Protein AF-A0A1Q5QU44-F1 (afdb_monomer_lite)

Sequence (161 aa):
MTATDDSDSKERVARGMKYATGIIIALIVGVSATMLIRSRPAVADVKRLAEIPKSFWGAWAPNADACANVADQSIITLSGKSYTSSQTSCSVINVSETPGTNRPTYSARLKCIGQGQTQPTPSNLILRSEDLNRISIGSEFATLNVYQKCSAKGPVTKGPQ

Structure (mmCIF, N/CA/C/O backbone):
data_AF-A0A1Q5QU44-F1
#
_entry.id   AF-A0A1Q5QU44-F1
#
loop_
_atom_site.group_PDB
_atom_site.id
_atom_site.type_symbol
_atom_site.label_atom_id
_atom_site.label_alt_id
_atom_site.label_comp_id
_atom_site.label_asym_id
_atom_site.label_entity_id
_atom_site.label_seq_id
_atom_site.pdbx_PDB_ins_code
_atom_site.Cartn_x
_atom_site.Cartn_y
_atom_site.Cartn_z
_atom_site.occupancy
_atom_site.B_iso_or_equiv
_atom_site.auth_seq_id
_atom_site.auth_comp_id
_atom_site.auth_asym_id
_atom_site.auth_atom_id
_atom_site.pdbx_PDB_model_num
ATOM 1 N N . MET A 1 1 ? 87.417 -37.333 -25.407 1.00 47.22 1 MET A N 1
ATOM 2 C CA . MET A 1 1 ? 86.426 -37.248 -24.316 1.00 47.22 1 MET A CA 1
ATOM 3 C C . MET A 1 1 ? 85.703 -35.914 -24.469 1.00 47.22 1 MET A C 1
ATOM 5 O O . MET A 1 1 ? 86.379 -34.900 -24.547 1.00 47.22 1 MET A O 1
ATOM 9 N N . THR A 1 2 ? 84.377 -35.973 -24.648 1.00 52.28 2 THR A N 1
ATOM 10 C CA . THR A 1 2 ? 83.368 -34.904 -24.452 1.00 52.28 2 THR A CA 1
ATOM 11 C C . THR A 1 2 ? 83.558 -33.553 -25.168 1.00 52.28 2 THR A C 1
ATOM 13 O O . THR A 1 2 ? 83.932 -32.567 -24.544 1.00 52.28 2 THR A O 1
ATOM 16 N N . ALA A 1 3 ? 83.201 -33.477 -26.456 1.00 52.50 3 ALA A N 1
ATOM 17 C CA . ALA A 1 3 ? 82.906 -32.203 -27.144 1.00 52.50 3 ALA A CA 1
ATOM 18 C C . ALA A 1 3 ? 81.535 -32.200 -27.859 1.00 52.50 3 ALA A C 1
ATOM 20 O O . ALA A 1 3 ? 81.178 -31.234 -28.524 1.00 52.50 3 ALA A O 1
ATOM 21 N N . THR A 1 4 ? 80.758 -33.278 -27.723 1.00 54.34 4 THR A N 1
ATOM 22 C CA . THR A 1 4 ? 79.451 -33.459 -28.375 1.00 54.34 4 THR A CA 1
ATOM 23 C C . THR A 1 4 ? 78.254 -33.290 -27.436 1.00 54.34 4 THR A C 1
ATOM 25 O O . THR A 1 4 ? 77.124 -33.333 -27.906 1.00 54.34 4 THR A O 1
ATOM 28 N N . ASP A 1 5 ? 78.476 -33.053 -26.140 1.00 54.72 5 ASP A N 1
ATOM 29 C CA . ASP A 1 5 ? 77.399 -32.920 -25.140 1.00 54.72 5 ASP A CA 1
ATOM 30 C C . ASP A 1 5 ? 76.936 -31.456 -24.949 1.00 54.72 5 ASP A C 1
ATOM 32 O O . ASP A 1 5 ? 75.760 -31.169 -24.736 1.00 54.72 5 ASP A O 1
ATOM 36 N N . ASP A 1 6 ? 77.845 -30.486 -25.117 1.00 54.03 6 ASP A N 1
ATOM 37 C CA . ASP A 1 6 ? 77.556 -29.068 -24.836 1.00 54.03 6 ASP A CA 1
ATOM 38 C C . ASP A 1 6 ? 76.651 -28.412 -25.898 1.00 54.03 6 ASP A C 1
ATOM 40 O O . ASP A 1 6 ? 75.829 -27.546 -25.584 1.00 54.03 6 ASP A O 1
ATOM 44 N N . SER A 1 7 ? 76.755 -28.844 -27.161 1.00 52.09 7 SER A N 1
ATOM 45 C CA . SER A 1 7 ? 76.015 -28.208 -28.260 1.00 52.09 7 SER A CA 1
ATOM 46 C C . SER A 1 7 ? 74.543 -28.625 -28.315 1.00 52.09 7 SER A C 1
ATOM 48 O O . SER A 1 7 ? 73.691 -27.798 -28.637 1.00 52.09 7 SER A O 1
ATOM 50 N N . ASP A 1 8 ? 74.227 -29.879 -27.978 1.00 55.28 8 ASP A N 1
ATOM 51 C CA . ASP A 1 8 ? 72.844 -30.378 -27.973 1.00 55.28 8 ASP A CA 1
ATOM 52 C C . ASP A 1 8 ? 72.075 -29.854 -26.743 1.00 55.28 8 ASP A C 1
ATOM 54 O O . ASP A 1 8 ? 70.904 -29.473 -26.828 1.00 55.28 8 ASP A O 1
ATOM 58 N N . SER A 1 9 ? 72.764 -29.700 -25.605 1.00 53.78 9 SER A N 1
ATOM 59 C CA . SER A 1 9 ? 72.201 -29.097 -24.390 1.00 53.78 9 SER A CA 1
ATOM 60 C C . SER A 1 9 ? 71.760 -27.640 -24.612 1.00 53.78 9 SER A C 1
ATOM 62 O O . SER A 1 9 ? 70.630 -27.263 -24.281 1.00 53.78 9 SER A O 1
ATOM 64 N N . LYS A 1 10 ? 72.588 -26.824 -25.281 1.00 52.50 10 LYS A N 1
ATOM 65 C CA . LYS A 1 10 ? 72.270 -25.415 -25.584 1.00 52.50 10 LYS A CA 1
ATOM 66 C C . LYS A 1 10 ? 71.096 -25.257 -26.551 1.00 52.50 10 LYS A C 1
ATOM 68 O O . LYS A 1 10 ? 70.261 -24.369 -26.359 1.00 52.50 10 LYS A O 1
ATOM 73 N N . GLU A 1 11 ? 70.971 -26.133 -27.547 1.00 55.31 11 GLU A N 1
ATOM 74 C CA . GLU A 1 11 ? 69.827 -26.116 -28.465 1.00 55.31 11 GLU A CA 1
ATOM 75 C C . GLU A 1 11 ? 68.513 -26.553 -27.802 1.00 55.31 11 GLU A C 1
ATOM 77 O O . GLU A 1 11 ? 67.447 -26.015 -28.125 1.00 55.31 11 GLU A O 1
ATOM 82 N N . ARG A 1 12 ? 68.556 -27.520 -26.876 1.00 54.03 12 ARG A N 1
ATOM 83 C CA . ARG A 1 12 ? 67.365 -27.954 -26.127 1.00 54.03 12 ARG A CA 1
ATOM 84 C C . ARG A 1 12 ? 66.87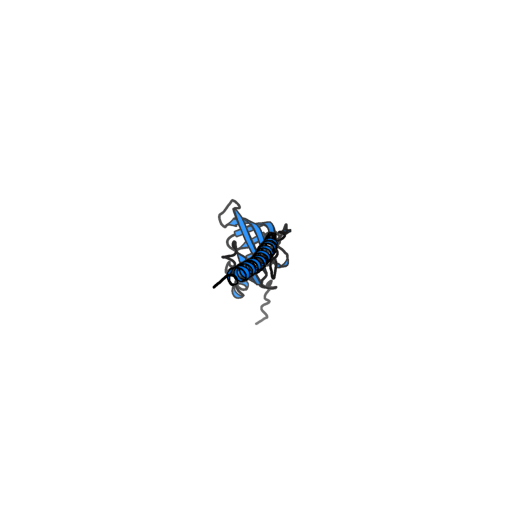0 -26.862 -25.176 1.00 54.03 12 ARG A C 1
ATOM 86 O O . ARG A 1 12 ? 65.665 -26.608 -25.135 1.00 54.03 12 ARG A O 1
ATOM 93 N N . VAL A 1 13 ? 67.776 -26.142 -24.510 1.00 54.28 13 VAL A N 1
ATOM 94 C CA . VAL A 1 13 ? 67.432 -24.983 -23.663 1.00 54.28 13 VAL A CA 1
ATOM 95 C C . VAL A 1 13 ? 66.868 -23.827 -24.502 1.00 54.28 13 VAL A C 1
ATOM 97 O O . VAL A 1 13 ? 65.829 -23.259 -24.158 1.00 54.28 13 VAL A O 1
ATOM 100 N N . ALA A 1 14 ? 67.475 -23.520 -25.654 1.00 53.53 14 ALA A N 1
ATOM 101 C CA . ALA A 1 14 ? 67.007 -22.454 -26.544 1.00 53.53 14 ALA A CA 1
ATOM 102 C C . ALA A 1 14 ? 65.642 -22.756 -27.192 1.00 53.53 14 ALA A C 1
ATOM 104 O O . ALA A 1 14 ? 64.850 -21.836 -27.417 1.00 53.53 14 ALA A O 1
ATOM 105 N N . ARG A 1 15 ? 65.334 -24.031 -27.477 1.00 52.47 15 ARG A N 1
ATOM 106 C CA . ARG A 1 15 ? 64.000 -24.449 -27.940 1.00 52.47 15 ARG A CA 1
ATOM 107 C C . ARG A 1 15 ? 62.961 -24.365 -26.823 1.00 52.47 15 ARG A C 1
ATOM 109 O O . ARG A 1 15 ? 61.909 -23.777 -27.056 1.00 52.47 15 ARG A O 1
ATOM 116 N N . GLY A 1 16 ? 63.252 -24.855 -25.615 1.00 47.91 16 GLY A N 1
ATOM 117 C CA . GLY A 1 16 ? 62.316 -24.800 -24.481 1.00 47.91 16 GLY A CA 1
ATOM 118 C C . GLY A 1 16 ? 61.902 -23.375 -24.096 1.00 47.91 16 GLY A C 1
ATOM 119 O O . GLY A 1 16 ? 60.732 -23.111 -23.816 1.00 47.91 16 GLY A O 1
ATOM 120 N N . MET A 1 17 ? 62.837 -22.426 -24.180 1.00 50.50 17 MET A N 1
ATOM 121 C CA . MET A 1 17 ? 62.595 -21.032 -23.805 1.00 50.50 17 MET A CA 1
ATOM 122 C C . MET A 1 17 ? 61.701 -20.285 -24.813 1.00 50.50 17 MET A C 1
ATOM 124 O O . MET A 1 17 ? 60.900 -19.437 -24.421 1.00 50.50 17 MET A O 1
ATOM 128 N N . LYS A 1 18 ? 61.746 -20.638 -26.107 1.00 47.03 18 LYS A N 1
ATOM 129 C CA . LYS A 1 18 ? 60.889 -20.032 -27.147 1.00 47.03 18 LYS A CA 1
ATOM 130 C C . LYS A 1 18 ? 59.415 -20.433 -27.007 1.00 47.03 18 LYS A C 1
ATOM 132 O O . LYS A 1 18 ? 58.540 -19.586 -27.177 1.00 47.03 18 LYS A O 1
ATOM 137 N N . TYR A 1 19 ? 59.138 -21.688 -26.644 1.00 48.09 19 TYR A N 1
ATOM 138 C CA . TYR A 1 19 ? 57.767 -22.175 -26.443 1.00 48.09 19 TYR A CA 1
ATOM 139 C C . TYR A 1 19 ? 57.139 -21.650 -25.143 1.00 48.09 19 TYR A C 1
ATOM 141 O O . TYR A 1 19 ? 55.973 -21.258 -25.149 1.00 48.09 19 TYR A O 1
ATOM 149 N N . ALA A 1 20 ? 57.909 -21.547 -24.054 1.00 47.62 20 ALA A N 1
ATOM 150 C CA . ALA A 1 20 ? 57.421 -20.979 -22.794 1.00 47.62 20 ALA A CA 1
ATOM 151 C C . ALA A 1 20 ? 57.077 -19.481 -22.915 1.00 47.62 20 ALA A C 1
ATOM 153 O O . ALA A 1 20 ? 56.068 -19.027 -22.379 1.00 47.62 20 ALA A O 1
ATOM 154 N N . THR A 1 21 ? 57.865 -18.718 -23.679 1.00 46.09 21 THR A N 1
ATOM 155 C CA . THR A 1 21 ? 57.657 -17.269 -23.853 1.00 46.09 21 THR A CA 1
ATOM 156 C C . THR A 1 21 ? 56.426 -16.958 -24.717 1.00 46.09 21 THR A C 1
ATOM 158 O O . THR A 1 21 ? 55.670 -16.040 -24.404 1.00 46.09 21 THR A O 1
ATOM 161 N N . GLY A 1 22 ? 56.163 -17.752 -25.765 1.00 45.97 22 GLY A N 1
ATOM 162 C CA . GLY A 1 22 ? 54.968 -17.594 -26.606 1.00 45.97 22 GLY A CA 1
ATOM 163 C C . GLY A 1 22 ? 53.656 -17.912 -25.877 1.00 45.97 22 GLY A C 1
ATOM 164 O O . GLY A 1 22 ? 52.661 -17.212 -26.063 1.00 45.97 22 GLY A O 1
ATOM 165 N N . ILE A 1 23 ? 53.665 -18.919 -24.996 1.00 52.34 23 ILE A N 1
ATOM 166 C CA . ILE A 1 23 ? 52.494 -19.306 -24.190 1.00 52.34 23 ILE A CA 1
ATOM 167 C C . ILE A 1 23 ? 52.164 -18.234 -23.138 1.00 52.34 23 ILE A C 1
ATOM 169 O O . ILE A 1 23 ? 50.996 -17.907 -22.944 1.00 52.34 23 ILE A O 1
ATOM 173 N N . ILE A 1 24 ? 53.172 -17.626 -22.504 1.00 50.66 24 ILE A N 1
ATOM 174 C CA . ILE A 1 24 ? 52.962 -16.575 -21.492 1.00 50.66 24 ILE A CA 1
ATOM 175 C C . ILE A 1 24 ? 52.369 -15.299 -22.118 1.00 50.66 24 ILE A C 1
ATOM 177 O O . ILE A 1 24 ? 51.460 -14.702 -21.543 1.00 50.66 24 ILE A O 1
ATOM 181 N N . ILE A 1 25 ? 52.805 -14.905 -23.320 1.00 49.62 25 ILE A N 1
ATOM 182 C CA . ILE A 1 25 ? 52.265 -13.719 -24.013 1.00 49.62 25 ILE A CA 1
ATOM 183 C C . ILE A 1 25 ? 50.811 -13.949 -24.464 1.00 49.62 25 ILE A C 1
ATOM 185 O O . ILE A 1 25 ? 49.976 -13.058 -24.303 1.00 49.62 25 ILE A O 1
ATOM 189 N N . ALA A 1 26 ? 50.470 -15.149 -24.947 1.00 50.38 26 ALA A N 1
ATOM 190 C CA . ALA A 1 26 ? 49.091 -15.495 -25.305 1.00 50.38 26 ALA A CA 1
ATOM 191 C C . ALA A 1 26 ? 48.142 -15.490 -24.088 1.00 50.38 26 ALA A C 1
ATOM 193 O O . ALA A 1 26 ? 46.991 -15.068 -24.202 1.00 50.38 26 ALA A O 1
ATOM 194 N N . LEU A 1 27 ? 48.629 -15.886 -22.907 1.00 50.47 27 LEU A N 1
ATOM 195 C CA . LEU A 1 27 ? 47.848 -15.853 -21.667 1.00 50.47 27 LEU A CA 1
ATOM 196 C C . LEU A 1 27 ? 47.639 -14.423 -21.132 1.00 50.47 27 LEU A C 1
ATOM 198 O O . LEU A 1 27 ? 46.551 -14.109 -20.658 1.00 50.47 27 LEU A O 1
ATOM 202 N N . ILE A 1 28 ? 48.618 -13.521 -21.260 1.00 50.53 28 ILE A N 1
ATOM 203 C CA . ILE A 1 28 ? 48.487 -12.125 -20.791 1.00 50.53 28 ILE A CA 1
ATOM 204 C C . ILE A 1 28 ? 47.531 -11.306 -21.683 1.00 50.53 28 ILE A C 1
ATOM 206 O O . ILE A 1 28 ? 46.753 -10.489 -21.180 1.00 50.53 28 ILE A O 1
ATOM 210 N N . VAL A 1 29 ? 47.527 -11.554 -22.998 1.00 49.88 29 VAL A N 1
ATOM 211 C CA . VAL A 1 29 ? 46.604 -10.893 -23.943 1.00 49.88 29 VAL A CA 1
ATOM 212 C C . VAL A 1 29 ? 45.179 -11.467 -23.848 1.00 49.88 29 VAL A C 1
ATOM 214 O O . VAL A 1 29 ? 44.210 -10.731 -24.014 1.00 49.88 29 VAL A O 1
ATOM 217 N N . GLY A 1 30 ? 45.020 -12.751 -23.506 1.00 44.44 30 GLY A N 1
ATOM 218 C CA . GLY A 1 30 ? 43.702 -13.371 -23.306 1.00 44.44 30 GLY A CA 1
ATOM 219 C C . GLY A 1 30 ? 42.973 -12.929 -22.028 1.00 44.44 30 GLY A C 1
ATOM 220 O O . GLY A 1 30 ? 41.746 -12.870 -22.011 1.00 44.44 30 GLY A O 1
ATOM 221 N N . VAL A 1 31 ? 43.707 -12.576 -20.965 1.00 49.53 31 VAL A N 1
ATOM 222 C CA . VAL A 1 31 ? 43.131 -12.208 -19.653 1.00 49.53 31 VAL A CA 1
ATOM 223 C C . VAL A 1 31 ? 42.707 -10.732 -19.576 1.00 49.53 31 VAL A C 1
ATOM 225 O O . VAL A 1 31 ? 41.843 -10.371 -18.780 1.00 49.53 31 VAL A O 1
ATOM 228 N N . SER A 1 32 ? 43.249 -9.858 -20.426 1.00 49.34 32 SER A N 1
ATOM 229 C CA . SER A 1 32 ? 42.929 -8.420 -20.401 1.00 49.34 32 SER A CA 1
ATOM 230 C C . SER A 1 32 ? 41.603 -8.063 -21.098 1.00 49.34 32 SER A C 1
ATOM 232 O O . SER A 1 32 ? 41.056 -6.986 -20.858 1.00 49.34 32 SER A O 1
ATOM 234 N N . ALA A 1 33 ? 41.024 -8.970 -21.894 1.00 50.47 33 ALA A N 1
ATOM 235 C CA . ALA A 1 33 ? 39.761 -8.735 -22.604 1.00 50.47 33 ALA A CA 1
ATOM 236 C C . ALA A 1 33 ? 38.493 -8.944 -21.747 1.00 50.47 33 ALA A C 1
ATOM 238 O O . ALA A 1 33 ? 37.411 -8.514 -22.144 1.00 50.47 33 ALA A O 1
ATOM 239 N N . THR A 1 34 ? 38.585 -9.563 -20.565 1.00 50.28 34 THR A N 1
ATOM 240 C CA . THR A 1 34 ? 37.403 -9.840 -19.723 1.00 50.28 34 THR A CA 1
ATOM 241 C C . THR A 1 34 ? 37.069 -8.723 -18.730 1.00 50.28 34 THR A C 1
ATOM 243 O O . THR A 1 34 ? 36.013 -8.758 -18.102 1.00 50.28 34 THR A O 1
ATOM 246 N N . MET A 1 35 ? 37.917 -7.698 -18.595 1.00 54.81 35 MET A N 1
ATOM 247 C CA . MET A 1 35 ? 37.783 -6.664 -17.554 1.00 54.81 35 MET A CA 1
ATOM 248 C C . MET A 1 35 ? 36.956 -5.427 -17.954 1.00 54.81 35 MET A C 1
ATOM 250 O O . MET A 1 35 ? 36.962 -4.426 -17.242 1.00 54.81 35 MET A O 1
ATOM 254 N N . LEU A 1 36 ? 36.216 -5.475 -19.068 1.00 52.88 36 LEU A N 1
ATOM 255 C CA . LEU A 1 36 ? 35.330 -4.383 -19.505 1.00 52.88 36 LEU A CA 1
ATOM 256 C C . LEU A 1 36 ? 33.841 -4.746 -19.490 1.00 52.88 36 LEU A C 1
ATOM 258 O O . LEU A 1 36 ? 33.032 -4.055 -20.112 1.00 52.88 36 LEU A O 1
ATOM 262 N N . ILE A 1 37 ? 33.434 -5.760 -18.722 1.00 57.59 37 ILE A N 1
ATOM 263 C CA . ILE A 1 37 ? 32.024 -5.890 -18.339 1.00 57.59 37 ILE A CA 1
ATOM 264 C C . ILE A 1 37 ? 31.750 -4.820 -17.277 1.00 57.59 37 ILE A C 1
ATOM 266 O O . ILE A 1 37 ? 31.741 -5.076 -16.076 1.00 57.59 37 ILE A O 1
ATOM 270 N N . ARG A 1 38 ? 31.561 -3.571 -17.722 1.00 55.75 38 ARG A N 1
ATOM 271 C CA . ARG A 1 38 ? 30.925 -2.546 -16.895 1.00 55.75 38 ARG A CA 1
ATOM 272 C C . ARG A 1 38 ? 29.524 -3.055 -16.591 1.00 55.75 38 ARG A C 1
ATOM 274 O O . ARG A 1 38 ? 28.648 -2.985 -17.454 1.00 55.75 38 ARG A O 1
ATOM 281 N N . SER A 1 39 ? 29.317 -3.560 -15.378 1.00 56.75 39 SER A N 1
ATOM 282 C CA . SER A 1 39 ? 27.991 -3.753 -14.806 1.00 56.75 39 SER A CA 1
ATOM 283 C C . SER A 1 39 ? 27.260 -2.423 -14.938 1.00 56.75 39 SER A C 1
ATOM 285 O O . SER A 1 39 ? 27.549 -1.472 -14.212 1.00 56.75 39 SER A O 1
ATOM 287 N N . ARG A 1 40 ? 26.369 -2.300 -15.928 1.00 56.00 40 ARG A N 1
ATOM 288 C CA . ARG A 1 40 ? 25.473 -1.150 -15.979 1.00 56.00 40 ARG A CA 1
ATOM 289 C C . ARG A 1 40 ? 24.667 -1.232 -14.687 1.00 56.00 40 ARG A C 1
ATOM 291 O O . ARG A 1 40 ? 24.081 -2.292 -14.453 1.00 56.00 40 ARG A O 1
ATOM 298 N N . PRO A 1 41 ? 24.643 -0.192 -13.836 1.00 57.34 41 PRO A N 1
ATOM 299 C CA . PRO A 1 41 ? 23.658 -0.179 -12.773 1.00 57.34 41 PRO A CA 1
ATOM 300 C C . PRO A 1 41 ? 22.309 -0.364 -13.466 1.00 57.34 41 PRO A C 1
ATOM 302 O O . PRO A 1 41 ? 21.989 0.371 -14.404 1.00 57.34 41 PRO A O 1
ATOM 305 N N . ALA A 1 42 ? 21.570 -1.404 -13.084 1.00 59.53 42 ALA A N 1
ATOM 306 C CA . ALA A 1 42 ? 20.192 -1.554 -13.506 1.00 59.53 42 ALA A CA 1
ATOM 307 C C . ALA A 1 42 ? 19.432 -0.393 -12.863 1.00 59.53 42 ALA A C 1
ATOM 309 O O . ALA A 1 42 ? 18.946 -0.493 -11.739 1.00 59.53 42 ALA A O 1
ATOM 310 N N . VAL A 1 43 ? 19.414 0.755 -13.539 1.00 56.41 43 VAL A N 1
ATOM 311 C CA . VAL A 1 43 ? 18.516 1.846 -13.197 1.00 56.41 43 VAL A CA 1
ATOM 312 C C . VAL A 1 43 ? 17.148 1.324 -13.595 1.00 56.41 43 VAL A C 1
ATOM 314 O O . VAL A 1 43 ? 16.762 1.394 -14.759 1.00 56.41 43 VAL A O 1
ATOM 317 N N . ALA A 1 44 ? 16.469 0.672 -12.652 1.00 63.41 44 ALA A N 1
ATOM 318 C CA . ALA A 1 44 ? 15.069 0.340 -12.822 1.00 63.41 44 ALA A CA 1
ATOM 319 C C . ALA A 1 44 ? 14.358 1.664 -13.101 1.00 63.41 44 ALA A C 1
ATOM 321 O O . ALA A 1 44 ? 14.466 2.592 -12.297 1.00 63.41 44 ALA A O 1
ATOM 322 N N . ASP A 1 45 ? 13.728 1.783 -14.268 1.00 83.00 45 ASP A N 1
ATOM 323 C CA . ASP A 1 45 ? 13.016 2.999 -14.640 1.00 83.00 45 ASP A CA 1
ATOM 324 C C . ASP A 1 45 ? 11.914 3.241 -13.602 1.00 83.00 45 ASP A C 1
ATOM 326 O O . ASP A 1 45 ? 10.967 2.459 -13.492 1.00 83.00 45 ASP A O 1
ATOM 330 N N . VAL A 1 46 ? 12.093 4.259 -12.755 1.00 89.88 46 VAL A N 1
ATOM 331 C CA . VAL A 1 46 ? 11.139 4.578 -11.691 1.00 89.88 46 VAL A CA 1
ATOM 332 C C . VAL A 1 46 ? 10.094 5.509 -12.273 1.00 89.88 46 VAL A C 1
ATOM 334 O O . VAL A 1 46 ? 10.283 6.727 -12.346 1.00 89.88 46 VAL A O 1
ATOM 337 N N . LYS A 1 47 ? 8.946 4.942 -12.629 1.00 94.81 47 LYS A N 1
ATOM 338 C CA . LYS A 1 47 ? 7.820 5.718 -13.134 1.00 94.81 47 LYS A CA 1
ATOM 339 C C . LYS A 1 47 ? 7.129 6.442 -11.980 1.00 94.81 47 LYS A C 1
ATOM 341 O O . LYS A 1 47 ? 6.750 5.845 -10.972 1.00 94.81 47 LYS A O 1
ATOM 346 N N . ARG A 1 48 ? 6.945 7.756 -12.120 1.00 96.12 48 ARG A N 1
ATOM 347 C CA . ARG A 1 48 ? 6.205 8.574 -11.149 1.00 96.12 48 ARG A CA 1
ATOM 348 C C . ARG A 1 48 ? 4.736 8.624 -11.534 1.00 96.12 48 ARG A C 1
ATOM 350 O O . ARG A 1 48 ? 4.393 8.997 -12.652 1.00 96.12 48 ARG A O 1
ATOM 357 N N . LEU A 1 49 ? 3.875 8.271 -10.591 1.00 97.38 49 LEU A N 1
ATOM 358 C CA . LEU A 1 49 ? 2.429 8.334 -10.732 1.00 97.38 49 LEU A CA 1
ATOM 359 C C . LEU A 1 49 ? 1.876 9.372 -9.759 1.00 97.38 49 LEU A C 1
ATOM 361 O O . LEU A 1 49 ? 2.368 9.540 -8.640 1.00 97.38 49 LEU A O 1
ATOM 365 N N . ALA A 1 50 ? 0.817 10.052 -10.183 1.00 96.19 50 ALA A N 1
ATOM 366 C CA . ALA A 1 50 ? 0.101 10.975 -9.316 1.00 96.19 50 ALA A CA 1
ATOM 367 C C . ALA A 1 50 ? -0.748 10.235 -8.268 1.00 96.19 50 ALA A C 1
ATOM 369 O O . ALA A 1 50 ? -1.072 10.815 -7.235 1.00 96.19 50 ALA A O 1
ATOM 370 N N . GLU A 1 51 ? -1.140 8.989 -8.532 1.00 97.75 51 GLU A N 1
ATOM 371 C CA . GLU A 1 51 ? -2.157 8.260 -7.773 1.00 97.75 51 GLU A CA 1
ATOM 372 C C . GLU A 1 51 ? -1.790 6.792 -7.588 1.00 97.75 51 GLU A C 1
ATOM 374 O O . GLU A 1 51 ? -1.029 6.218 -8.370 1.00 97.75 51 GLU A O 1
ATOM 379 N N . ILE A 1 52 ? -2.382 6.182 -6.562 1.00 97.94 52 ILE A N 1
ATOM 380 C CA . ILE A 1 52 ? -2.344 4.734 -6.365 1.00 97.94 52 ILE A CA 1
ATOM 381 C C . ILE A 1 52 ? -3.073 4.058 -7.540 1.00 97.94 52 ILE A C 1
ATOM 383 O O . ILE A 1 52 ? -4.195 4.467 -7.860 1.00 97.94 52 ILE A O 1
ATOM 387 N N . PRO A 1 53 ? -2.498 3.016 -8.175 1.00 96.88 53 PRO A N 1
ATOM 388 C CA . PRO A 1 53 ? -3.151 2.328 -9.284 1.00 96.88 53 PRO A CA 1
ATOM 389 C C . PRO A 1 53 ? -4.515 1.746 -8.895 1.00 96.88 53 PRO A C 1
ATOM 391 O O . PRO A 1 53 ? -4.683 1.191 -7.808 1.00 96.88 53 PRO A O 1
ATOM 394 N N . LYS A 1 54 ? -5.478 1.808 -9.823 1.00 95.81 54 LYS A N 1
ATOM 395 C CA . LYS A 1 54 ? -6.870 1.367 -9.608 1.00 95.81 54 LYS A CA 1
ATOM 396 C C . LYS A 1 54 ? -7.007 -0.080 -9.130 1.00 95.81 54 LYS A C 1
ATOM 398 O O . LYS A 1 54 ? -7.960 -0.396 -8.425 1.00 95.81 54 LYS A O 1
ATOM 403 N N . SER A 1 55 ? -6.060 -0.952 -9.475 1.00 93.69 55 SER A N 1
ATOM 404 C CA . SER A 1 55 ? -6.035 -2.347 -9.013 1.00 93.69 55 SER A CA 1
ATOM 405 C C . SER A 1 55 ? -5.990 -2.474 -7.486 1.00 93.69 55 SER A C 1
ATOM 407 O O . SER A 1 55 ? -6.519 -3.440 -6.943 1.00 93.69 55 SER A O 1
ATOM 409 N N . PHE A 1 56 ? -5.414 -1.490 -6.789 1.00 96.25 56 PHE A N 1
ATOM 410 C CA . PHE A 1 56 ? -5.309 -1.470 -5.328 1.00 96.25 56 PHE A CA 1
ATOM 411 C C . PHE A 1 56 ? -6.510 -0.818 -4.636 1.00 96.25 56 PHE A C 1
ATOM 413 O O . PHE A 1 56 ? -6.592 -0.845 -3.411 1.00 96.25 56 PHE A O 1
ATOM 420 N N . TRP A 1 57 ? -7.444 -0.217 -5.377 1.00 96.06 57 TRP A N 1
ATOM 421 C CA . TRP A 1 57 ? -8.555 0.504 -4.762 1.00 96.06 57 TRP A CA 1
ATOM 422 C C . TRP A 1 57 ? -9.542 -0.452 -4.088 1.00 96.06 57 TRP A C 1
ATOM 424 O O . TRP A 1 57 ? -9.838 -1.541 -4.600 1.00 96.06 57 TRP A O 1
ATOM 434 N N . GLY A 1 58 ? -10.077 -0.001 -2.955 1.00 94.56 58 GLY A N 1
ATOM 435 C CA . GLY A 1 58 ? -11.073 -0.717 -2.168 1.00 94.56 58 GLY A CA 1
ATOM 436 C C . GLY A 1 58 ? -10.687 -0.872 -0.701 1.00 94.56 58 GLY A C 1
ATOM 437 O O . GLY A 1 58 ? -9.704 -0.297 -0.230 1.00 94.56 58 GLY A O 1
ATOM 438 N N . ALA A 1 59 ? -11.503 -1.652 0.004 1.00 94.12 59 ALA A N 1
ATOM 439 C CA . ALA A 1 59 ? -11.281 -2.041 1.388 1.00 94.12 59 ALA A CA 1
ATOM 440 C C . ALA A 1 59 ? -10.516 -3.367 1.455 1.00 94.12 59 ALA A C 1
ATOM 442 O O . ALA A 1 59 ? -10.776 -4.285 0.672 1.00 94.12 59 ALA A O 1
ATOM 443 N N . TRP A 1 60 ? -9.598 -3.464 2.407 1.00 94.94 60 TRP A N 1
ATOM 444 C CA . TRP A 1 60 ? -8.715 -4.606 2.593 1.00 94.94 60 TRP A CA 1
ATOM 445 C C . TRP A 1 60 ? -8.615 -4.948 4.077 1.00 94.94 60 TRP A C 1
ATOM 447 O O . TRP A 1 60 ? -8.571 -4.042 4.906 1.00 94.94 60 TRP A O 1
ATOM 457 N N . ALA A 1 61 ? -8.559 -6.233 4.416 1.00 94.12 61 ALA A N 1
ATOM 458 C CA . ALA A 1 61 ? -8.414 -6.692 5.798 1.0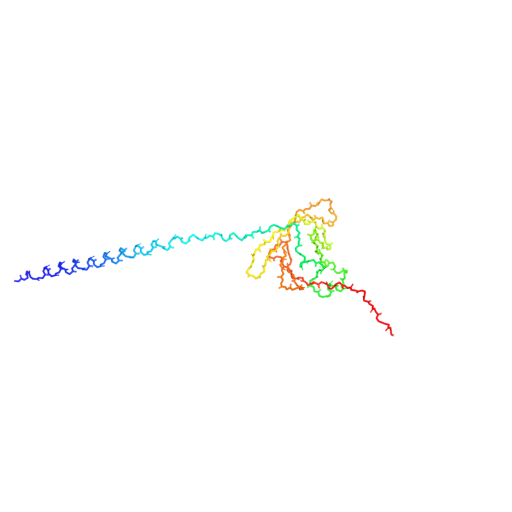0 94.12 61 ALA A CA 1
ATOM 459 C C . ALA A 1 61 ? -7.435 -7.874 5.902 1.00 94.12 61 ALA A C 1
ATOM 461 O O . ALA A 1 61 ? -7.196 -8.543 4.895 1.00 94.12 61 ALA A O 1
ATOM 462 N N . PRO A 1 62 ? -6.879 -8.170 7.090 1.00 92.69 62 PRO A N 1
ATOM 463 C CA . PRO A 1 62 ? -5.938 -9.280 7.265 1.00 92.69 62 PRO A CA 1
ATOM 464 C C . PRO A 1 62 ? -6.533 -10.664 6.954 1.00 92.69 62 PRO A C 1
ATOM 466 O O . PRO A 1 62 ? -5.808 -11.576 6.568 1.00 92.69 62 PRO A O 1
ATOM 469 N N . ASN A 1 63 ? -7.847 -10.835 7.125 1.00 89.81 63 ASN A N 1
ATOM 470 C CA . ASN A 1 63 ? -8.568 -12.087 6.884 1.00 89.81 63 ASN A CA 1
ATOM 471 C C . ASN A 1 63 ? -10.070 -11.832 6.622 1.00 89.81 63 ASN A C 1
ATOM 473 O O . ASN A 1 63 ? -10.529 -10.687 6.604 1.00 89.81 63 ASN A O 1
ATOM 477 N N . ALA A 1 64 ? -10.831 -12.902 6.368 1.00 87.44 64 ALA A N 1
ATOM 478 C CA . ALA A 1 64 ? -12.249 -12.820 6.001 1.00 87.44 64 ALA A CA 1
ATOM 479 C C . ALA A 1 64 ? -13.144 -12.364 7.152 1.00 87.44 64 ALA A C 1
ATOM 481 O O . ALA A 1 64 ? -14.064 -11.576 6.925 1.00 87.44 64 ALA A O 1
ATOM 482 N N . ASP A 1 65 ? -12.830 -12.782 8.374 1.00 86.00 65 ASP A N 1
ATOM 483 C CA . ASP A 1 65 ? -13.581 -12.403 9.569 1.00 86.00 65 ASP A CA 1
ATOM 484 C C . ASP A 1 65 ? -13.460 -10.898 9.835 1.00 86.00 65 ASP A C 1
ATOM 486 O O . ASP A 1 65 ? -14.460 -10.220 10.071 1.00 86.00 65 ASP A O 1
ATOM 490 N N . ALA A 1 66 ? -12.263 -10.338 9.645 1.00 88.25 66 ALA A N 1
ATOM 491 C CA . ALA A 1 66 ? -12.016 -8.902 9.728 1.00 88.25 66 ALA A CA 1
ATOM 492 C C . ALA A 1 66 ? -12.783 -8.097 8.659 1.00 88.25 66 ALA A C 1
ATOM 494 O O . ALA A 1 66 ? -13.188 -6.963 8.905 1.00 88.25 66 ALA A O 1
ATOM 495 N N . CYS A 1 67 ? -13.050 -8.673 7.480 1.00 87.31 67 CYS A N 1
ATOM 496 C CA . CYS A 1 67 ? -13.957 -8.055 6.503 1.00 87.31 67 CYS A CA 1
ATOM 497 C C . CYS A 1 67 ? -15.435 -8.141 6.928 1.00 87.31 67 CYS A C 1
ATOM 499 O O . CYS A 1 67 ? -16.251 -7.308 6.522 1.00 87.31 67 CYS A O 1
ATOM 501 N N . ALA A 1 68 ? -15.817 -9.156 7.709 1.00 81.81 68 ALA A N 1
ATOM 502 C CA . ALA A 1 68 ? -17.181 -9.316 8.197 1.00 81.81 68 ALA A CA 1
ATOM 503 C C . ALA A 1 68 ? -17.488 -8.364 9.365 1.00 81.81 68 ALA A C 1
ATOM 505 O O . ALA A 1 68 ? -18.607 -7.841 9.432 1.00 81.81 68 ALA A O 1
ATOM 506 N N . ASN A 1 69 ? -16.495 -8.085 10.208 1.00 73.19 69 ASN A N 1
ATOM 507 C CA . ASN A 1 69 ? -16.624 -7.296 11.427 1.00 73.19 69 ASN A CA 1
ATOM 508 C C . ASN A 1 69 ? -15.904 -5.949 11.290 1.00 73.19 69 ASN A C 1
ATOM 510 O O . ASN A 1 69 ? -14.760 -5.779 11.694 1.00 73.19 69 ASN A O 1
ATOM 514 N N . VAL A 1 70 ? -16.611 -4.943 10.767 1.00 61.69 70 VAL A N 1
ATOM 515 C CA . VAL A 1 70 ? -16.075 -3.574 10.579 1.00 61.69 70 VAL A CA 1
ATOM 516 C C . VAL A 1 70 ? -15.605 -2.938 11.902 1.00 61.69 70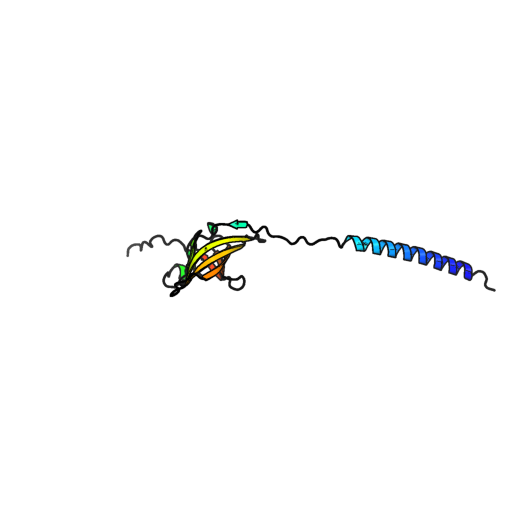 VAL A C 1
ATOM 518 O O . VAL A 1 70 ? -14.789 -2.019 11.897 1.00 61.69 70 VAL A O 1
ATOM 521 N N . ALA A 1 71 ? -16.084 -3.452 13.038 1.00 60.88 71 ALA A N 1
ATOM 522 C CA . ALA A 1 71 ? -15.668 -3.034 14.372 1.00 60.88 71 ALA A CA 1
ATOM 523 C C . ALA A 1 71 ? -14.213 -3.405 14.716 1.00 60.88 71 ALA A C 1
ATOM 525 O O . ALA A 1 71 ? -13.631 -2.750 15.577 1.00 60.88 71 ALA A O 1
ATOM 526 N N . ASP A 1 72 ? -13.597 -4.372 14.023 1.00 59.50 72 ASP A N 1
ATOM 527 C CA . ASP A 1 72 ? -12.270 -4.901 14.375 1.00 59.50 72 ASP A CA 1
ATOM 528 C C . ASP A 1 72 ? -11.103 -3.978 13.984 1.00 59.50 72 ASP A C 1
ATOM 530 O O . ASP A 1 72 ? -9.944 -4.375 14.078 1.00 59.50 72 ASP A O 1
ATOM 534 N N . GLN A 1 73 ? -11.379 -2.735 13.555 1.00 67.50 73 GLN A N 1
ATOM 535 C CA . GLN A 1 73 ? -10.398 -1.657 13.324 1.00 67.50 73 GLN A CA 1
ATOM 536 C C . GLN A 1 73 ? -9.215 -2.012 12.394 1.00 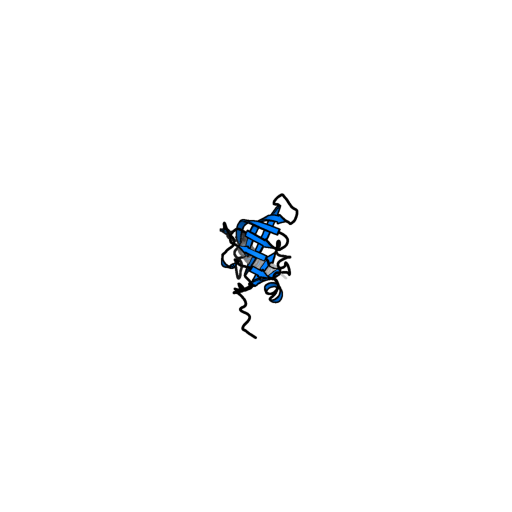67.50 73 GLN A C 1
ATOM 538 O O . GLN A 1 73 ? -8.280 -1.229 12.237 1.00 67.50 73 GLN A O 1
ATOM 543 N N . SER A 1 74 ? -9.245 -3.169 11.744 1.00 81.12 74 SER A N 1
ATOM 544 C CA . SER A 1 74 ? -8.153 -3.711 10.934 1.00 81.12 74 SER A CA 1
ATOM 545 C C . SER A 1 74 ? -8.382 -3.520 9.437 1.00 81.12 74 SER A C 1
ATOM 547 O O . SER A 1 74 ? -7.488 -3.792 8.635 1.00 81.12 74 SER A O 1
ATOM 549 N N . ILE A 1 75 ? -9.562 -3.016 9.057 1.00 91.06 75 ILE A N 1
ATOM 550 C CA . ILE A 1 75 ? -9.860 -2.637 7.681 1.00 91.06 75 ILE A CA 1
ATOM 551 C C . ILE A 1 75 ? -9.063 -1.384 7.328 1.00 91.06 75 ILE A C 1
ATOM 553 O O . ILE A 1 75 ? -9.150 -0.348 7.991 1.00 91.06 75 ILE A O 1
ATOM 557 N N . ILE A 1 76 ? -8.342 -1.476 6.221 1.00 93.94 76 ILE A N 1
ATOM 558 C CA . ILE A 1 76 ? -7.717 -0.341 5.558 1.00 93.94 76 ILE A CA 1
ATOM 559 C C . ILE A 1 76 ? -8.452 -0.055 4.253 1.00 93.94 76 ILE A C 1
ATOM 561 O O . ILE A 1 76 ? -8.954 -0.967 3.596 1.00 93.94 76 ILE A O 1
ATOM 565 N N . THR A 1 77 ? -8.520 1.212 3.860 1.00 95.12 77 THR A N 1
ATOM 566 C CA . THR A 1 77 ? -9.129 1.614 2.588 1.00 95.12 77 THR A CA 1
ATOM 567 C C . THR A 1 77 ? -8.130 2.385 1.746 1.00 95.12 77 THR A C 1
ATOM 569 O O . THR A 1 77 ? -7.450 3.293 2.224 1.00 95.12 77 THR A O 1
ATOM 572 N N . LEU A 1 78 ? -8.055 2.015 0.471 1.00 97.06 78 LEU A N 1
ATOM 573 C CA . LEU A 1 78 ? -7.209 2.649 -0.528 1.00 97.06 78 LEU A CA 1
ATOM 574 C C . LEU A 1 78 ? -8.063 3.278 -1.625 1.00 97.06 78 LEU A C 1
ATOM 576 O O . LEU A 1 78 ? -8.961 2.642 -2.182 1.00 97.06 78 LEU A O 1
ATOM 580 N N . SER A 1 79 ? -7.721 4.512 -1.981 1.00 97.25 79 SER A N 1
ATOM 581 C CA . SER A 1 79 ? -8.197 5.197 -3.182 1.00 97.25 79 SER A CA 1
ATOM 582 C C . SER A 1 79 ? -7.011 5.808 -3.934 1.00 97.25 79 SER A C 1
ATOM 584 O O . SER A 1 79 ? -5.873 5.734 -3.473 1.00 97.25 79 SER A O 1
ATOM 586 N N . GLY A 1 80 ? -7.250 6.449 -5.082 1.00 97.25 80 GLY A N 1
ATOM 587 C CA . GLY A 1 80 ? -6.178 7.081 -5.859 1.00 97.25 80 GLY A CA 1
ATOM 588 C C . GLY A 1 80 ? -5.360 8.095 -5.053 1.00 97.25 80 GLY A C 1
ATOM 589 O O . GLY A 1 80 ? -4.138 8.156 -5.201 1.00 97.25 80 GLY A O 1
ATOM 590 N N . LYS A 1 81 ? -6.019 8.851 -4.165 1.00 97.94 81 LYS A N 1
ATOM 591 C CA . LYS A 1 81 ? -5.422 9.960 -3.404 1.00 97.94 81 LYS A CA 1
ATOM 592 C C . LYS A 1 81 ? -5.452 9.785 -1.889 1.00 97.94 81 LYS A C 1
ATOM 594 O O . LYS A 1 81 ? -4.971 10.671 -1.185 1.00 97.94 81 LYS A O 1
ATOM 599 N N . SER A 1 82 ? -5.980 8.678 -1.372 1.00 97.12 82 SER A N 1
ATOM 600 C CA . SER A 1 82 ? -6.078 8.461 0.071 1.00 97.12 82 SER A CA 1
ATOM 601 C C . SER A 1 82 ? -5.726 7.044 0.502 1.00 97.12 82 SER A C 1
ATOM 603 O O . SER A 1 82 ? -5.933 6.071 -0.224 1.00 97.12 82 SER A O 1
ATOM 605 N N . TYR A 1 83 ? -5.216 6.963 1.725 1.00 96.31 83 TYR A N 1
ATOM 606 C CA . TYR A 1 83 ? -5.057 5.739 2.495 1.00 96.31 83 TYR A CA 1
ATOM 607 C C . TYR A 1 83 ? -5.633 5.992 3.884 1.00 96.31 83 TYR A C 1
ATOM 609 O O . TYR A 1 83 ? -5.276 6.979 4.524 1.00 96.31 83 TYR A O 1
ATOM 617 N N . THR A 1 84 ? -6.527 5.128 4.344 1.00 93.88 84 THR A N 1
ATOM 618 C CA . THR A 1 84 ? -7.107 5.224 5.684 1.00 93.88 84 THR A CA 1
ATOM 619 C C . THR A 1 84 ? -6.994 3.895 6.409 1.00 93.88 84 THR A C 1
ATOM 621 O O . THR A 1 84 ? -7.172 2.829 5.822 1.00 93.88 84 THR A O 1
ATOM 624 N N . SER A 1 85 ? -6.715 3.975 7.703 1.00 91.00 85 SER A N 1
ATOM 625 C CA . SER A 1 85 ? -6.826 2.880 8.662 1.00 91.00 85 SER A CA 1
ATOM 626 C C . SER A 1 85 ? -7.591 3.375 9.892 1.00 91.00 85 SER A C 1
ATOM 628 O O . SER A 1 85 ? -7.966 4.546 9.973 1.00 91.00 85 SER A O 1
ATOM 630 N N . SER A 1 86 ? -7.800 2.510 10.881 1.00 87.19 86 SER A N 1
ATOM 631 C CA . SER A 1 86 ? -8.368 2.917 12.174 1.00 87.19 86 SER A CA 1
ATOM 632 C C . SER A 1 86 ? -7.549 3.986 12.900 1.00 87.19 86 SER A C 1
ATOM 634 O O . SER A 1 86 ? -8.105 4.797 13.639 1.00 87.19 86 SER A O 1
ATOM 636 N N . GLN A 1 87 ? -6.233 4.002 12.687 1.00 86.75 87 GLN A N 1
ATOM 637 C CA . GLN A 1 87 ? -5.307 4.856 13.428 1.00 86.75 87 GLN A CA 1
ATOM 638 C C . GLN A 1 87 ? -4.994 6.167 12.705 1.00 86.75 87 GLN A C 1
ATOM 640 O O . GLN A 1 87 ? -4.599 7.143 13.347 1.00 86.75 87 GLN A O 1
ATOM 645 N N . THR A 1 88 ? -5.131 6.208 11.376 1.00 91.00 88 THR A N 1
ATOM 646 C CA . THR A 1 88 ? -4.715 7.371 10.592 1.00 91.00 88 THR A CA 1
ATOM 647 C C . THR A 1 88 ? -5.505 7.557 9.304 1.00 91.00 88 THR A C 1
ATOM 649 O O . THR A 1 88 ? -5.955 6.603 8.669 1.00 91.00 88 THR A O 1
ATOM 652 N N . SER A 1 89 ? -5.623 8.818 8.895 1.00 94.25 89 SER A N 1
ATOM 653 C CA . SER A 1 89 ? -6.062 9.213 7.562 1.00 94.25 89 SER A CA 1
ATOM 654 C C . SER A 1 89 ? -4.916 9.906 6.837 1.00 94.25 89 SER A C 1
ATOM 656 O O . SER A 1 89 ? -4.312 10.846 7.359 1.00 94.25 89 SER A O 1
ATOM 658 N N . CYS A 1 90 ? -4.606 9.440 5.633 1.00 97.06 90 CYS A N 1
ATOM 659 C CA . CYS A 1 90 ? -3.463 9.888 4.860 1.00 97.06 90 CYS A CA 1
ATOM 660 C C . CYS A 1 90 ? -3.861 10.356 3.461 1.00 97.06 90 CYS A C 1
ATOM 662 O O . CYS A 1 90 ? -4.642 9.709 2.764 1.00 97.06 90 CYS A O 1
ATOM 664 N N . SER A 1 91 ? -3.240 11.448 3.021 1.00 97.69 91 SER A N 1
ATOM 665 C CA . SER A 1 91 ? -3.283 11.928 1.637 1.00 97.69 91 SER A CA 1
ATOM 666 C C . SER A 1 91 ? -2.062 11.439 0.862 1.00 97.69 91 SER A C 1
ATOM 668 O O . SER A 1 91 ? -0.933 11.557 1.343 1.00 97.69 91 SER A O 1
ATOM 670 N N . VAL A 1 92 ? -2.275 10.925 -0.348 1.00 98.12 92 VAL A N 1
ATOM 671 C CA . VAL A 1 92 ? -1.210 10.486 -1.259 1.00 98.12 92 VAL A CA 1
ATOM 672 C C . VAL A 1 92 ? -0.640 11.694 -1.992 1.00 98.12 92 VAL A C 1
ATOM 674 O O . VAL A 1 92 ? -1.357 12.412 -2.689 1.00 98.12 92 VAL A O 1
ATOM 677 N N . ILE A 1 93 ? 0.667 11.899 -1.856 1.00 98.00 93 ILE A N 1
ATOM 678 C CA . ILE A 1 93 ? 1.391 13.001 -2.494 1.00 98.00 93 ILE A CA 1
ATOM 679 C C . ILE A 1 93 ? 1.902 12.578 -3.869 1.00 98.00 93 ILE A C 1
ATOM 681 O O . ILE A 1 93 ? 1.705 13.280 -4.857 1.00 98.00 93 ILE A O 1
ATOM 685 N N . ASN A 1 94 ? 2.564 11.424 -3.935 1.00 97.25 94 ASN A N 1
ATOM 686 C CA . ASN A 1 94 ? 3.012 10.801 -5.175 1.00 97.25 94 ASN A CA 1
ATOM 687 C C . ASN A 1 94 ? 3.228 9.303 -4.966 1.00 97.25 94 ASN A C 1
ATOM 689 O O . ASN A 1 94 ? 3.341 8.830 -3.834 1.00 97.25 94 ASN A O 1
ATOM 693 N N . VAL A 1 95 ? 3.302 8.568 -6.070 1.00 98.31 95 VAL A N 1
ATOM 694 C CA . VAL A 1 95 ? 3.596 7.138 -6.076 1.00 98.31 95 VAL A CA 1
ATOM 695 C C . VAL A 1 95 ? 4.763 6.874 -7.015 1.00 98.31 95 VAL A C 1
ATOM 697 O O . VAL A 1 95 ? 4.881 7.470 -8.084 1.00 98.31 95 VAL A O 1
ATOM 700 N N . SER A 1 96 ? 5.656 5.994 -6.586 1.00 97.81 96 SER A N 1
ATOM 701 C CA . SER A 1 96 ? 6.781 5.513 -7.384 1.00 97.81 96 SER A CA 1
ATOM 702 C C . SER A 1 96 ? 6.491 4.077 -7.768 1.00 97.81 96 SER A C 1
ATOM 704 O O . SER A 1 96 ? 6.289 3.252 -6.884 1.00 97.81 96 SER A O 1
ATOM 706 N N . GLU A 1 97 ? 6.445 3.793 -9.057 1.00 97.31 97 GLU A N 1
ATOM 707 C CA . GLU A 1 97 ? 6.370 2.442 -9.589 1.00 97.31 97 GLU A CA 1
ATOM 708 C C . GLU A 1 97 ? 7.785 1.984 -9.931 1.00 97.31 97 GLU A C 1
ATOM 710 O O . GLU A 1 97 ? 8.469 2.606 -10.744 1.00 97.31 97 GLU A O 1
ATOM 715 N N . THR A 1 98 ? 8.212 0.899 -9.295 1.00 95.56 98 THR A N 1
ATOM 716 C CA . THR A 1 98 ? 9.502 0.264 -9.548 1.00 95.56 98 THR A CA 1
ATOM 717 C C . THR A 1 98 ? 9.255 -1.092 -10.209 1.00 95.56 98 THR A C 1
ATOM 719 O O . THR A 1 98 ? 8.586 -1.940 -9.603 1.00 95.56 98 THR A O 1
ATOM 722 N N . PRO A 1 99 ? 9.784 -1.332 -11.423 1.00 92.38 99 PRO A N 1
ATOM 723 C CA . PRO A 1 99 ? 9.736 -2.638 -12.068 1.00 92.38 99 PRO A CA 1
ATOM 724 C C . PRO A 1 99 ? 10.305 -3.738 -11.164 1.00 92.38 99 PRO A C 1
ATOM 726 O O . PRO A 1 99 ? 11.320 -3.548 -10.496 1.00 92.38 99 PRO A O 1
ATOM 729 N N . GLY A 1 100 ? 9.652 -4.898 -11.151 1.00 86.44 100 GLY A N 1
ATOM 730 C CA . GLY A 1 100 ? 10.093 -6.085 -10.419 1.00 86.44 100 GLY A CA 1
ATOM 731 C C . GLY A 1 100 ? 9.987 -7.331 -11.291 1.00 86.44 100 GLY A C 1
ATOM 732 O O . GLY A 1 100 ? 9.303 -7.310 -12.311 1.00 86.44 100 GLY A O 1
ATOM 733 N N . THR A 1 101 ? 10.643 -8.420 -10.884 1.00 84.56 101 THR A N 1
ATOM 734 C CA . THR A 1 101 ? 10.757 -9.658 -11.681 1.00 84.56 101 THR A CA 1
ATOM 735 C C . THR A 1 101 ? 9.407 -10.243 -12.103 1.00 84.56 101 THR A C 1
ATOM 737 O O . THR A 1 101 ? 9.271 -10.695 -13.232 1.00 84.56 101 THR A O 1
ATOM 740 N N . ASN A 1 102 ? 8.407 -10.201 -11.215 1.00 85.19 102 ASN A N 1
ATOM 741 C CA . ASN A 1 102 ? 7.070 -10.750 -11.479 1.00 85.19 102 ASN A CA 1
ATOM 742 C C . ASN A 1 102 ? 6.019 -9.652 -11.660 1.00 85.19 102 ASN A C 1
ATOM 744 O O . ASN A 1 102 ? 5.189 -9.701 -12.564 1.00 85.19 102 ASN A O 1
ATOM 748 N N . ARG A 1 103 ? 6.024 -8.671 -10.753 1.00 90.38 103 ARG A N 1
ATOM 749 C CA . ARG A 1 103 ? 5.085 -7.550 -10.720 1.00 90.38 103 ARG A CA 1
ATOM 750 C C . ARG A 1 103 ? 5.810 -6.294 -10.231 1.00 90.38 103 ARG A C 1
ATOM 752 O O . ARG A 1 103 ? 6.750 -6.415 -9.435 1.00 90.38 103 ARG A O 1
ATOM 759 N N . PRO A 1 104 ? 5.378 -5.101 -10.670 1.00 94.00 104 PRO A N 1
ATOM 760 C CA . PRO A 1 104 ? 5.889 -3.848 -10.136 1.00 94.00 104 PRO A CA 1
ATOM 761 C C . PRO A 1 104 ? 5.584 -3.714 -8.640 1.00 94.00 104 PRO A C 1
ATOM 763 O O . PRO A 1 104 ? 4.578 -4.218 -8.135 1.00 94.00 104 PRO A O 1
ATOM 766 N N . THR A 1 105 ? 6.465 -3.014 -7.932 1.00 95.75 105 THR A N 1
ATOM 767 C CA . THR A 1 105 ? 6.246 -2.574 -6.550 1.00 95.75 105 THR A CA 1
ATOM 768 C C . THR A 1 105 ? 5.941 -1.087 -6.553 1.00 95.75 105 THR A C 1
ATOM 770 O O . THR A 1 105 ? 6.616 -0.321 -7.240 1.00 95.75 105 THR A O 1
ATOM 773 N N . TYR A 1 106 ? 4.940 -0.677 -5.779 1.00 97.69 106 TYR A N 1
ATOM 774 C CA . TYR A 1 106 ? 4.547 0.721 -5.678 1.00 97.69 106 TYR A CA 1
ATOM 775 C C . TYR A 1 106 ? 4.904 1.265 -4.299 1.00 97.69 106 TYR A C 1
ATOM 777 O O . TYR A 1 106 ? 4.545 0.672 -3.288 1.00 97.69 106 TYR A O 1
ATOM 785 N N . SER A 1 107 ? 5.569 2.414 -4.259 1.00 97.50 107 SER A N 1
ATOM 786 C CA . SER A 1 107 ? 5.875 3.138 -3.023 1.00 97.50 107 SER A CA 1
ATOM 787 C C . SER A 1 107 ? 5.181 4.494 -3.049 1.00 97.50 107 SER A C 1
ATOM 789 O O . SER A 1 107 ? 5.580 5.390 -3.801 1.00 97.50 107 SER A O 1
ATOM 791 N N . ALA A 1 108 ? 4.130 4.641 -2.248 1.00 98.12 108 ALA A N 1
ATOM 792 C CA . ALA A 1 108 ? 3.382 5.876 -2.081 1.00 98.12 108 ALA A CA 1
ATOM 793 C C . ALA A 1 108 ? 3.995 6.732 -0.966 1.00 98.12 108 ALA A C 1
ATOM 795 O O . ALA A 1 108 ? 4.200 6.262 0.154 1.00 98.12 108 ALA A O 1
ATOM 796 N N . ARG A 1 109 ? 4.257 8.007 -1.266 1.00 97.94 109 ARG A N 1
ATOM 797 C CA . ARG A 1 109 ? 4.579 9.021 -0.258 1.00 97.94 109 ARG A CA 1
ATOM 798 C C . ARG A 1 109 ? 3.299 9.678 0.218 1.00 97.94 109 ARG A C 1
ATOM 800 O O . ARG A 1 109 ? 2.506 10.155 -0.597 1.00 97.94 109 ARG A O 1
ATOM 807 N N . LEU A 1 110 ? 3.124 9.728 1.529 1.00 97.38 110 LEU A N 1
ATOM 808 C CA . LEU A 1 110 ? 1.896 10.144 2.184 1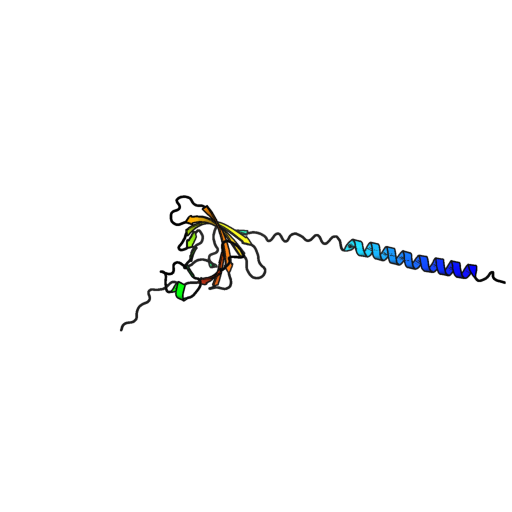.00 97.38 110 LEU A CA 1
ATOM 809 C C . LEU A 1 110 ? 2.131 11.324 3.132 1.00 97.38 110 LEU A C 1
ATOM 811 O O . LEU A 1 110 ? 3.229 11.511 3.657 1.00 97.38 110 LEU A O 1
ATOM 815 N N . LYS A 1 111 ? 1.062 12.077 3.396 1.00 97.25 1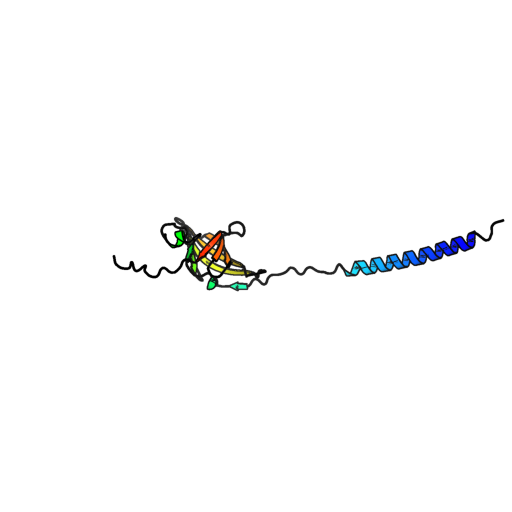11 LYS A N 1
ATOM 816 C CA . LYS A 1 111 ? 0.923 12.927 4.584 1.00 97.25 111 LYS A CA 1
ATOM 817 C C . LYS A 1 111 ? -0.230 12.400 5.426 1.00 97.25 111 LYS A C 1
ATOM 819 O O . LYS A 1 111 ? -1.360 12.381 4.943 1.00 97.25 111 LYS A O 1
ATOM 824 N N . CYS A 1 112 ? 0.062 11.976 6.646 1.00 96.06 112 CYS A N 1
ATOM 825 C CA . CYS A 1 112 ? -0.855 11.270 7.530 1.00 96.06 112 CYS A CA 1
ATOM 826 C C . CYS A 1 112 ? -1.202 12.111 8.753 1.00 96.06 112 CYS A C 1
ATOM 828 O O . CYS A 1 112 ? -0.323 12.725 9.350 1.00 96.06 112 CYS A O 1
ATOM 830 N N . ILE A 1 113 ? -2.472 12.115 9.140 1.00 95.38 113 ILE A N 1
ATOM 831 C CA . ILE A 1 113 ? -2.946 12.686 10.400 1.00 95.38 113 ILE A CA 1
ATOM 832 C C . ILE A 1 113 ? -3.406 11.511 11.263 1.00 95.38 113 ILE A C 1
ATOM 834 O O . ILE A 1 113 ? -4.288 10.745 10.862 1.00 95.38 113 ILE A O 1
ATOM 838 N N . GLY A 1 114 ? -2.743 11.305 12.400 1.00 89.94 114 GLY A N 1
ATOM 839 C CA . GLY A 1 114 ? -3.134 10.299 13.387 1.00 89.94 114 GLY A CA 1
ATOM 840 C C . GLY A 1 114 ? -4.259 10.784 14.304 1.00 89.94 114 GLY A C 1
ATOM 841 O O . GLY A 1 114 ? -4.567 11.976 14.358 1.00 89.94 114 GLY A O 1
ATOM 842 N N . GLN A 1 115 ? -4.854 9.867 15.067 1.00 83.62 115 GLN A N 1
ATOM 843 C CA . GLN A 1 115 ? -5.812 10.241 16.112 1.00 83.62 115 GLN A CA 1
ATOM 844 C C . GLN A 1 115 ? -5.168 11.188 17.138 1.00 83.62 115 GLN A C 1
ATOM 846 O O . GLN A 1 115 ? -4.058 10.951 17.611 1.00 83.62 115 GLN A O 1
ATOM 851 N N . GLY A 1 116 ? -5.858 12.284 17.462 1.00 83.81 116 GLY A N 1
ATOM 852 C CA . GLY A 1 116 ? -5.369 13.298 18.403 1.00 83.81 116 GLY A CA 1
ATOM 853 C C . GLY A 1 116 ? -4.254 14.203 17.863 1.00 83.81 116 GLY A C 1
ATOM 854 O O . GLY A 1 116 ? -3.779 15.071 18.591 1.00 83.81 116 GLY A O 1
ATOM 855 N N . GLN A 1 117 ? -3.843 14.044 16.601 1.00 89.38 117 GLN A N 1
ATOM 856 C CA . GLN A 1 117 ? -2.848 14.909 15.971 1.00 89.38 117 GLN A CA 1
ATOM 857 C C . GLN A 1 117 ? -3.515 16.033 15.179 1.00 89.38 117 GLN A C 1
ATOM 859 O O . GLN A 1 117 ? -4.511 15.830 14.490 1.00 89.38 117 GLN A O 1
ATOM 864 N N . THR A 1 118 ? -2.926 17.225 15.241 1.00 86.56 118 THR A N 1
ATOM 865 C CA . THR A 1 118 ? -3.378 18.407 14.489 1.00 86.56 118 THR A CA 1
ATOM 866 C C . THR A 1 118 ? -2.526 18.692 13.255 1.00 86.56 118 THR A C 1
ATOM 868 O O . THR A 1 118 ? -2.965 19.418 12.366 1.00 86.56 118 THR A O 1
ATOM 871 N N . GLN A 1 119 ? -1.322 18.118 13.170 1.00 91.75 119 GLN A N 1
ATOM 872 C CA . GLN A 1 119 ? -0.398 18.339 12.059 1.00 91.75 119 GLN A CA 1
ATOM 873 C C . GLN A 1 119 ? -0.130 17.048 11.276 1.00 91.75 119 GLN A C 1
ATOM 875 O O . GLN A 1 119 ? 0.145 16.015 11.890 1.00 91.75 119 GLN A O 1
ATOM 880 N N . PRO A 1 120 ? -0.162 17.088 9.928 1.00 94.00 120 PRO A N 1
ATOM 881 C CA . PRO A 1 120 ? 0.176 15.932 9.112 1.00 94.00 120 PRO A CA 1
ATOM 882 C C . PRO A 1 120 ? 1.669 15.599 9.178 1.00 94.00 120 PRO A C 1
ATOM 884 O O . PRO A 1 120 ? 2.516 16.468 8.970 1.00 94.00 120 PRO A O 1
ATOM 887 N N . THR A 1 121 ? 1.989 14.322 9.353 1.00 95.56 121 THR A N 1
ATOM 888 C CA . THR A 1 121 ? 3.358 13.796 9.328 1.00 95.56 121 THR A CA 1
ATOM 889 C C . THR A 1 121 ? 3.639 13.055 8.016 1.00 95.56 121 THR A C 1
ATOM 891 O O . THR A 1 121 ? 2.737 12.433 7.446 1.00 95.56 121 THR A O 1
ATOM 894 N N . PRO A 1 122 ? 4.865 13.140 7.468 1.00 95.94 122 PRO A N 1
ATOM 895 C CA . PRO A 1 122 ? 5.232 12.376 6.284 1.00 95.94 122 PRO A CA 1
ATOM 896 C C . PRO A 1 122 ? 5.320 10.883 6.616 1.00 95.94 122 PRO A C 1
ATOM 898 O O . PRO A 1 122 ? 5.877 10.501 7.640 1.00 95.94 122 PRO A O 1
ATOM 901 N N . SER A 1 123 ? 4.807 10.039 5.725 1.00 94.88 123 SER A N 1
ATOM 902 C CA . SER A 1 123 ? 4.892 8.581 5.849 1.00 94.88 123 SER A CA 1
ATOM 903 C C . SER A 1 123 ? 5.074 7.926 4.480 1.00 94.88 123 SER A C 1
ATOM 905 O O . SER A 1 123 ? 4.823 8.545 3.442 1.00 94.88 123 SER A O 1
ATOM 907 N N . ASN A 1 124 ? 5.519 6.673 4.474 1.00 95.88 124 ASN A N 1
ATOM 908 C CA . ASN A 1 124 ? 5.651 5.853 3.277 1.00 95.88 124 ASN A CA 1
ATOM 909 C C . ASN A 1 124 ? 4.709 4.655 3.369 1.00 95.88 124 ASN A C 1
ATOM 911 O O . ASN A 1 124 ? 4.490 4.109 4.447 1.00 95.88 124 ASN A O 1
ATOM 915 N N . LEU A 1 125 ? 4.188 4.233 2.222 1.00 96.94 125 LEU A N 1
ATOM 916 C CA . LEU A 1 125 ? 3.388 3.025 2.092 1.00 96.94 125 LEU A CA 1
ATOM 917 C C . LEU A 1 125 ? 3.865 2.236 0.879 1.00 96.94 125 LEU A C 1
ATOM 919 O O . LEU A 1 125 ? 3.831 2.732 -0.247 1.00 96.94 125 LEU A O 1
ATOM 923 N N . ILE A 1 126 ? 4.312 1.012 1.112 1.00 97.69 126 ILE A N 1
ATOM 924 C CA . ILE A 1 126 ? 4.689 0.059 0.077 1.00 97.69 126 ILE A CA 1
ATOM 925 C C . ILE A 1 126 ? 3.470 -0.810 -0.223 1.00 97.69 126 ILE A C 1
ATOM 927 O O . ILE A 1 126 ? 2.819 -1.312 0.690 1.00 97.69 126 ILE A O 1
ATOM 931 N N . LEU A 1 127 ? 3.170 -0.976 -1.507 1.00 97.31 127 LEU A N 1
ATOM 932 C CA . LEU A 1 127 ? 2.055 -1.751 -2.034 1.00 97.31 127 LEU A CA 1
ATOM 933 C C . LEU A 1 127 ? 2.601 -2.768 -3.043 1.00 97.31 127 LEU A C 1
ATOM 935 O O . LEU A 1 127 ? 3.285 -2.405 -4.009 1.00 97.31 127 LEU A O 1
ATOM 939 N N . ARG A 1 128 ? 2.272 -4.045 -2.846 1.00 96.31 128 ARG A N 1
ATOM 940 C CA . ARG A 1 128 ? 2.584 -5.128 -3.790 1.00 96.31 128 ARG A CA 1
ATOM 941 C C . ARG A 1 128 ? 1.334 -5.956 -4.037 1.00 96.31 128 ARG A C 1
ATOM 943 O O . ARG A 1 128 ? 0.612 -6.278 -3.101 1.00 96.31 128 ARG A O 1
ATOM 950 N N . SER A 1 129 ? 1.060 -6.273 -5.297 1.00 95.12 129 SER A N 1
ATOM 951 C CA . SER A 1 129 ? 0.010 -7.237 -5.633 1.00 95.12 129 SER A CA 1
ATOM 952 C C . SER A 1 129 ? 0.580 -8.640 -5.469 1.00 95.12 129 SER A C 1
ATOM 954 O O . SER A 1 129 ? 1.629 -8.937 -6.038 1.00 95.12 129 SER A O 1
ATOM 956 N N . GLU A 1 130 ? -0.116 -9.477 -4.705 1.00 93.69 130 GLU A N 1
ATOM 957 C CA . GLU A 1 130 ? 0.155 -10.916 -4.647 1.00 93.69 130 GLU A CA 1
ATOM 958 C C . GLU A 1 130 ? -0.686 -11.613 -5.726 1.00 93.69 130 GLU A C 1
ATOM 960 O O . GLU A 1 130 ? -0.166 -12.305 -6.605 1.00 93.69 130 GLU A O 1
ATOM 965 N N . ASP A 1 131 ? -1.987 -11.312 -5.740 1.00 89.25 131 ASP A N 1
ATOM 966 C CA . ASP A 1 131 ? -2.948 -11.733 -6.758 1.00 89.25 131 ASP A CA 1
ATOM 967 C C . ASP A 1 131 ? -4.044 -10.657 -6.962 1.00 89.25 131 ASP A C 1
ATOM 969 O O . ASP A 1 131 ? -3.838 -9.484 -6.636 1.00 89.25 131 ASP A O 1
ATOM 973 N N . LEU A 1 132 ? -5.183 -11.020 -7.568 1.00 87.06 132 LEU A N 1
ATOM 974 C CA . LEU A 1 132 ? -6.296 -10.095 -7.840 1.00 87.06 132 LEU A CA 1
ATOM 975 C C . LEU A 1 132 ? -7.038 -9.635 -6.573 1.00 87.06 132 LEU A C 1
ATOM 977 O O . LEU A 1 132 ? -7.609 -8.544 -6.560 1.00 87.06 132 LEU A O 1
ATOM 981 N N . ASN A 1 133 ? -7.029 -10.456 -5.524 1.00 92.31 133 ASN A N 1
ATOM 982 C CA . ASN A 1 133 ? -7.780 -10.261 -4.288 1.00 92.31 133 ASN A CA 1
ATOM 983 C C . ASN A 1 133 ? -6.873 -10.179 -3.054 1.00 92.31 133 ASN A C 1
ATOM 985 O O . ASN A 1 133 ? -7.390 -10.091 -1.942 1.00 92.31 133 ASN A O 1
ATOM 989 N N . ARG A 1 134 ? -5.547 -10.190 -3.221 1.00 95.44 134 ARG A N 1
ATOM 990 C CA . ARG A 1 134 ? -4.568 -10.086 -2.135 1.00 95.44 134 ARG A CA 1
ATOM 991 C C . ARG A 1 134 ? -3.447 -9.119 -2.468 1.00 95.44 134 ARG A C 1
ATOM 993 O O . ARG A 1 134 ? -2.906 -9.106 -3.577 1.00 95.44 134 ARG A O 1
ATOM 1000 N N . ILE A 1 135 ? -3.074 -8.336 -1.467 1.00 96.62 135 ILE A N 1
ATOM 1001 C CA . ILE A 1 135 ? -1.992 -7.360 -1.550 1.00 96.62 135 ILE A CA 1
ATOM 1002 C C . ILE A 1 135 ? -1.139 -7.408 -0.291 1.00 96.62 135 ILE A C 1
ATOM 1004 O O . ILE A 1 135 ? -1.644 -7.689 0.791 1.00 96.62 135 ILE A O 1
ATOM 1008 N N . SER A 1 136 ? 0.138 -7.082 -0.427 1.00 96.56 136 SER A N 1
ATOM 1009 C CA . SER A 1 136 ? 1.041 -6.867 0.700 1.00 96.56 136 SER A CA 1
ATOM 1010 C C . SER A 1 136 ? 1.245 -5.374 0.926 1.00 96.56 136 SER A C 1
ATOM 1012 O O . SER A 1 136 ? 1.540 -4.640 -0.024 1.00 96.56 136 SER A O 1
ATOM 1014 N N . ILE A 1 137 ? 1.083 -4.933 2.177 1.00 95.50 137 ILE A N 1
ATOM 1015 C CA . ILE A 1 137 ? 1.159 -3.527 2.588 1.00 95.50 137 ILE A CA 1
ATOM 1016 C C . ILE A 1 137 ? 2.010 -3.362 3.841 1.00 95.50 137 ILE A C 1
ATOM 1018 O O . ILE A 1 137 ? 1.887 -4.132 4.790 1.00 95.50 137 ILE A O 1
ATOM 1022 N N . GLY A 1 138 ? 2.832 -2.314 3.863 1.00 94.88 138 GLY A N 1
ATOM 1023 C CA . GLY A 1 138 ? 3.617 -1.913 5.029 1.00 94.88 138 GLY A CA 1
ATOM 1024 C C . GLY A 1 138 ? 4.333 -0.588 4.796 1.00 94.88 138 GLY A C 1
ATOM 1025 O O . GLY A 1 138 ? 4.394 -0.096 3.669 1.00 94.88 138 GLY A O 1
ATOM 1026 N N . SER A 1 139 ? 4.873 0.008 5.857 1.00 93.56 139 SER A N 1
ATOM 1027 C CA . SER A 1 139 ? 5.711 1.212 5.751 1.00 93.56 139 SER A CA 1
ATOM 1028 C C . SER A 1 139 ? 7.110 0.903 5.215 1.00 93.56 139 SER A C 1
ATOM 1030 O O . SER A 1 139 ? 7.763 1.769 4.631 1.00 93.56 139 SER A O 1
ATOM 1032 N N . GLU A 1 140 ? 7.553 -0.342 5.394 1.00 94.50 140 GLU A N 1
ATOM 1033 C CA . GLU A 1 140 ? 8.872 -0.851 5.039 1.00 94.50 140 GLU A CA 1
ATOM 1034 C C . GLU A 1 140 ? 8.756 -2.270 4.472 1.00 94.50 140 GLU A C 1
ATOM 1036 O O . GLU A 1 140 ? 7.775 -2.975 4.705 1.00 94.50 140 GLU A O 1
ATOM 1041 N N . PHE A 1 141 ? 9.774 -2.721 3.736 1.00 92.31 141 PHE A N 1
ATOM 1042 C CA . PHE A 1 141 ? 9.769 -4.067 3.154 1.00 92.31 141 PHE A CA 1
ATOM 1043 C C . PHE A 1 141 ? 9.719 -5.174 4.215 1.00 92.31 141 PHE A C 1
ATOM 1045 O O . PHE A 1 141 ? 9.105 -6.211 3.979 1.00 92.31 141 PHE A O 1
ATOM 1052 N N . ALA A 1 142 ? 10.330 -4.946 5.382 1.00 94.62 142 ALA A N 1
ATOM 1053 C CA . ALA A 1 142 ? 10.333 -5.892 6.497 1.00 94.62 142 ALA A CA 1
ATOM 1054 C C . ALA A 1 142 ? 8.988 -5.961 7.243 1.00 94.62 142 ALA A C 1
ATOM 1056 O O . ALA A 1 142 ? 8.743 -6.923 7.964 1.00 94.62 142 ALA A O 1
ATOM 1057 N N . THR A 1 143 ? 8.117 -4.960 7.073 1.00 92.75 143 THR A N 1
ATOM 1058 C CA . THR A 1 143 ? 6.829 -4.845 7.778 1.00 92.75 143 THR A CA 1
ATOM 1059 C C . THR A 1 143 ? 5.629 -5.099 6.865 1.00 92.75 143 THR A C 1
ATOM 1061 O O . THR A 1 143 ? 4.492 -4.785 7.225 1.00 92.75 143 THR A O 1
ATOM 1064 N N . LEU A 1 144 ? 5.866 -5.665 5.676 1.00 94.69 144 LEU A N 1
ATOM 1065 C CA . LEU A 1 144 ? 4.803 -6.026 4.746 1.00 94.69 144 LEU A CA 1
ATOM 1066 C C . LEU A 1 144 ? 3.926 -7.131 5.333 1.00 94.69 144 LEU A C 1
ATOM 1068 O O . LEU A 1 144 ? 4.391 -8.235 5.606 1.00 94.69 144 LEU A O 1
ATOM 1072 N N . ASN A 1 145 ? 2.637 -6.837 5.455 1.00 94.75 145 ASN A N 1
ATOM 1073 C CA . ASN A 1 145 ? 1.614 -7.793 5.846 1.00 94.75 145 ASN A CA 1
ATOM 1074 C C . ASN A 1 145 ? 0.658 -8.031 4.682 1.00 94.75 145 ASN A C 1
ATOM 1076 O O . ASN A 1 145 ? 0.350 -7.103 3.931 1.00 94.75 145 ASN A O 1
ATOM 1080 N N . VAL A 1 146 ? 0.180 -9.266 4.545 1.00 96.06 146 VAL A N 1
ATOM 1081 C CA . VAL A 1 146 ? -0.777 -9.623 3.498 1.00 96.06 146 VAL A CA 1
ATOM 1082 C C . VAL A 1 146 ? -2.191 -9.275 3.949 1.00 96.06 146 VAL A C 1
ATOM 1084 O O . VAL A 1 146 ? -2.622 -9.659 5.032 1.00 96.06 146 VAL A O 1
ATOM 1087 N N . TYR A 1 147 ? -2.919 -8.591 3.077 1.00 95.56 147 TYR A N 1
ATOM 1088 C CA . TYR A 1 147 ? -4.328 -8.267 3.212 1.00 95.56 147 TYR A CA 1
ATOM 1089 C C . TYR A 1 147 ? -5.104 -8.887 2.056 1.00 95.56 147 TYR A C 1
ATOM 1091 O O . TYR A 1 147 ? -4.605 -9.015 0.937 1.00 95.56 147 TYR A O 1
ATOM 1099 N N . GLN A 1 148 ? -6.357 -9.222 2.318 1.00 94.94 148 GLN A N 1
ATOM 1100 C CA . GLN A 1 148 ? -7.321 -9.673 1.330 1.00 94.94 148 GLN A CA 1
ATOM 1101 C C . GLN A 1 148 ? -8.382 -8.607 1.070 1.00 94.94 148 GLN A C 1
ATOM 1103 O O . GLN A 1 148 ? -8.730 -7.819 1.952 1.00 94.94 148 GLN A O 1
ATOM 1108 N N . LYS A 1 149 ? -8.896 -8.581 -0.157 1.00 94.38 149 LYS A N 1
ATOM 1109 C CA . LYS A 1 149 ? -9.905 -7.621 -0.586 1.00 94.38 149 LYS A CA 1
ATOM 1110 C C . LYS A 1 149 ? -11.223 -7.932 0.103 1.00 94.38 149 LYS A C 1
ATOM 1112 O O . LYS A 1 149 ? -11.742 -9.042 -0.007 1.00 94.38 149 LYS A O 1
ATOM 1117 N N . CYS A 1 150 ? -11.787 -6.945 0.784 1.00 91.81 150 CYS A N 1
ATOM 1118 C CA . CYS A 1 150 ? -13.132 -7.076 1.305 1.00 91.81 150 CYS A CA 1
ATOM 1119 C C . CYS A 1 150 ? -14.125 -6.937 0.155 1.00 91.81 150 CYS A C 1
ATOM 1121 O O . CYS A 1 150 ? -14.044 -6.014 -0.660 1.00 91.81 150 CYS A O 1
ATOM 1123 N N . SER A 1 151 ? -15.079 -7.865 0.097 1.00 84.69 151 SER A N 1
ATOM 1124 C CA . SER A 1 151 ? -16.228 -7.704 -0.786 1.00 84.69 151 SER A CA 1
ATOM 1125 C C . SER A 1 151 ? -16.973 -6.440 -0.371 1.00 84.69 151 SER A C 1
ATOM 1127 O O . SER A 1 151 ? -17.173 -6.206 0.823 1.00 84.69 151 SER A O 1
ATOM 1129 N N . ALA A 1 152 ? -17.405 -5.630 -1.338 1.00 66.25 152 ALA A N 1
ATOM 1130 C CA . ALA A 1 152 ? -18.437 -4.645 -1.063 1.00 66.25 152 ALA A CA 1
ATOM 1131 C C . ALA A 1 152 ? -19.647 -5.443 -0.575 1.00 66.25 152 ALA A C 1
ATOM 1133 O O . ALA A 1 152 ? -20.281 -6.133 -1.371 1.00 66.25 152 ALA A O 1
ATOM 1134 N N . LYS A 1 153 ? -19.917 -5.445 0.735 1.00 54.75 153 LYS A N 1
ATOM 1135 C CA . LYS A 1 153 ? -21.170 -5.991 1.244 1.00 54.75 153 LYS A CA 1
ATOM 1136 C C . LYS A 1 153 ? -22.278 -5.211 0.534 1.00 54.75 153 LYS A C 1
ATOM 1138 O O . LYS A 1 153 ? -22.560 -4.072 0.893 1.00 54.75 153 LYS A O 1
ATOM 1143 N N . GLY A 1 154 ? -22.897 -5.818 -0.478 1.00 45.78 154 GLY A N 1
ATOM 1144 C CA . GLY A 1 154 ? -24.290 -5.516 -0.768 1.00 45.78 154 GLY A CA 1
ATOM 1145 C C . GLY A 1 154 ? -25.083 -5.754 0.521 1.00 45.78 154 GLY A C 1
ATOM 1146 O O . GLY A 1 154 ? -24.631 -6.546 1.360 1.00 45.78 154 GLY A O 1
ATOM 1147 N N . PRO A 1 155 ? -26.207 -5.054 0.741 1.00 34.19 155 PRO A N 1
ATOM 1148 C CA . PRO A 1 155 ? -27.018 -5.282 1.926 1.00 34.19 155 PRO A CA 1
ATOM 1149 C C . PRO A 1 155 ? -27.252 -6.785 2.065 1.00 34.19 155 PRO A C 1
ATOM 1151 O O . PRO A 1 155 ? -27.773 -7.423 1.150 1.00 34.19 155 PRO A O 1
ATOM 1154 N N . VAL A 1 156 ? -26.805 -7.352 3.191 1.00 46.19 156 VAL A N 1
ATOM 1155 C CA . VAL A 1 156 ? -27.174 -8.706 3.593 1.00 46.19 156 VAL A CA 1
ATOM 1156 C C . VAL A 1 156 ? -28.676 -8.641 3.811 1.00 46.19 156 VAL A C 1
ATOM 1158 O O . VAL A 1 156 ? -29.155 -8.247 4.873 1.00 46.19 156 VAL A O 1
ATOM 1161 N N . THR A 1 157 ? -29.427 -8.941 2.760 1.00 39.12 157 THR A N 1
ATOM 1162 C CA . THR A 1 157 ? -30.836 -9.264 2.862 1.00 39.12 157 THR A CA 1
ATOM 1163 C C . THR A 1 157 ? -30.878 -10.539 3.686 1.00 39.12 157 THR A C 1
ATOM 1165 O O . THR A 1 157 ? -30.622 -11.635 3.195 1.00 39.12 157 THR A O 1
ATOM 1168 N N . LYS A 1 158 ? -31.124 -10.384 4.991 1.00 41.03 158 LYS A N 1
ATOM 1169 C CA . LYS A 1 158 ? -31.678 -11.467 5.797 1.00 41.03 158 LYS A CA 1
ATOM 1170 C C . LYS A 1 158 ? -32.924 -11.942 5.046 1.00 41.03 158 LYS A C 1
ATOM 1172 O O . LYS A 1 158 ? -33.905 -11.206 4.977 1.00 41.03 158 LYS A O 1
ATOM 1177 N N . GLY A 1 159 ? -32.842 -13.113 4.418 1.00 34.19 159 GLY A N 1
ATOM 1178 C CA . GLY A 1 159 ? -34.025 -13.819 3.935 1.00 34.19 159 GLY A CA 1
ATOM 1179 C C . GLY A 1 159 ? -34.957 -14.104 5.119 1.00 34.19 159 GLY A C 1
ATOM 1180 O O . GLY A 1 159 ? -34.462 -14.226 6.245 1.00 34.19 159 GLY A O 1
ATOM 1181 N N . PRO A 1 160 ? -36.281 -14.121 4.898 1.00 45.81 160 PRO A N 1
ATOM 1182 C CA . PRO A 1 160 ? -37.248 -14.191 5.976 1.00 45.81 160 PRO A CA 1
ATOM 1183 C C . PRO A 1 160 ? -37.197 -15.546 6.686 1.00 45.81 160 PRO A C 1
ATOM 1185 O O . PRO A 1 160 ? -36.758 -16.552 6.131 1.00 45.81 160 PRO A O 1
ATOM 1188 N N . GLN A 1 161 ? -37.626 -15.455 7.937 1.00 39.44 161 GLN A N 1
ATOM 1189 C CA . GLN A 1 161 ? -37.776 -16.464 8.977 1.00 39.44 161 GLN A CA 1
ATOM 1190 C C . GLN A 1 161 ? -38.534 -17.721 8.536 1.00 39.44 161 GLN A C 1
ATOM 1192 O O . GLN A 1 161 ? -39.492 -17.577 7.743 1.00 39.44 161 GLN A O 1
#

Foldseek 3Di:
DDPPPVPVVVVVVVVVVVVVVVVVVVVVVVVVVVPPPPPDPPPQPWDKAQFDDPLQAAKWALDQVCLVCVVPQRIWGGDGFWIDTSFKTKGFRIWIWGDDPPGTKIKTWIFIAGVPRPGTDIAIWIWADPDSFKIWIDRDPVGTGIIGHRDPDDPPPPDDD

Secondary structure (DSSP, 8-state):
--SSSHHHHHHHHHHHHHHHHHHHHHHHHHHGGGTT----------EEESS--GGG-EEEESSHHHHH-GGGS--EEE-SSEEE-SSEEEEEEEEEEE--SSS-EEEEEEEEEETT-SS-EEEEEEEEESSSSEEEEESSGGG-EEEEEPP----------

Radius of gyration: 33.84 Å; chains: 1; bounding box: 124×56×47 Å

pLDDT: mean 78.29, std 20.72, range [34.19, 98.31]